Protein AF-A0A127K3B2-F1 (afdb_monomer)

Nearest PDB structures (foldseek):
  6dpq-assembly1_A  TM=2.592E-01  e=7.035E+00  Homo sapiens

Sequence (121 aa):
MLAARLAEAPIAEDNLAVLCDCLAFWTFRYREPEGFSARFADLRFRANDQREVVEGVLLGTHGGLNEKLLSLMVIVYRLRNNLFHGLKTIDMLNKQVQNLDTASRCLGALVRATRSHLILN

Mean predicted aligned error: 7.19 Å

Structure (mmCIF, N/CA/C/O backbone):
data_AF-A0A127K3B2-F1
#
_entry.id   AF-A0A127K3B2-F1
#
loop_
_atom_site.group_PDB
_atom_site.id
_atom_site.type_symbol
_atom_site.label_atom_id
_atom_site.label_alt_id
_atom_site.label_comp_id
_atom_site.label_asym_id
_atom_site.label_entity_id
_atom_site.label_seq_id
_atom_site.pdbx_PDB_ins_code
_atom_site.Cartn_x
_atom_site.Cartn_y
_atom_site.Cartn_z
_atom_site.occupancy
_atom_site.B_iso_or_equiv
_atom_site.auth_seq_id
_atom_site.auth_comp_id
_atom_site.auth_asym_id
_atom_site.auth_atom_id
_atom_site.pdbx_PDB_model_num
ATOM 1 N N . MET A 1 1 ? -17.086 0.938 39.707 1.00 39.06 1 MET A N 1
ATOM 2 C CA . MET A 1 1 ? -17.261 1.890 38.588 1.00 39.06 1 MET A CA 1
ATOM 3 C C . MET A 1 1 ? -16.087 1.718 37.621 1.00 39.06 1 MET A C 1
ATOM 5 O O . MET A 1 1 ? -15.129 2.473 37.662 1.00 39.06 1 MET A O 1
ATOM 9 N N . LEU A 1 2 ? -16.113 0.632 36.840 1.00 38.88 2 LEU A N 1
ATOM 10 C CA . LEU A 1 2 ? -14.973 0.090 36.080 1.00 38.88 2 LEU A CA 1
ATOM 11 C C . LEU A 1 2 ? -15.217 0.214 34.562 1.00 38.88 2 LEU A C 1
ATOM 13 O O . LEU A 1 2 ? -14.985 -0.723 33.814 1.00 38.88 2 LEU A O 1
ATOM 17 N N . ALA A 1 3 ? -15.768 1.344 34.114 1.00 34.06 3 ALA A N 1
ATOM 18 C CA . ALA A 1 3 ? -16.212 1.534 32.726 1.00 34.06 3 ALA A CA 1
ATOM 19 C C . ALA A 1 3 ? -15.316 2.490 31.912 1.00 34.06 3 ALA A C 1
ATOM 21 O O . ALA A 1 3 ? -15.711 2.933 30.843 1.00 34.06 3 ALA A O 1
ATOM 22 N N . ALA A 1 4 ? -14.117 2.829 32.400 1.00 38.91 4 ALA A N 1
ATOM 23 C CA . ALA A 1 4 ? -13.289 3.893 31.813 1.00 38.91 4 ALA A CA 1
ATOM 24 C C . AL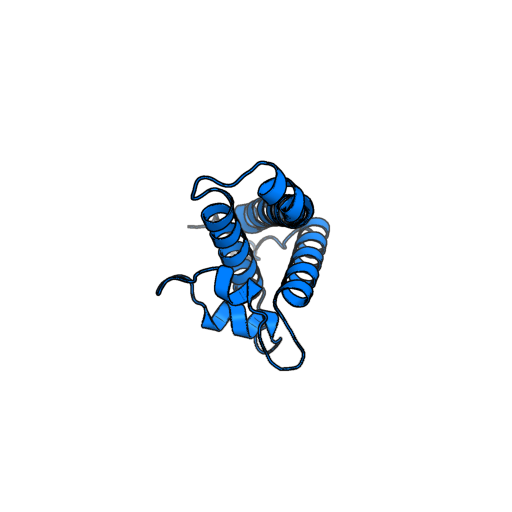A A 1 4 ? -11.921 3.435 31.262 1.00 38.91 4 ALA A C 1
ATOM 26 O O . ALA A 1 4 ? -11.059 4.271 31.017 1.00 38.91 4 ALA A O 1
ATOM 27 N N . ARG A 1 5 ? -11.679 2.128 31.074 1.00 38.34 5 ARG A N 1
ATOM 28 C CA . ARG A 1 5 ? -10.378 1.607 30.585 1.00 38.34 5 ARG A CA 1
ATOM 29 C C . ARG A 1 5 ? -10.420 0.871 29.239 1.00 38.34 5 ARG A C 1
ATOM 31 O O . ARG A 1 5 ? -9.464 0.187 28.904 1.00 38.34 5 ARG A O 1
ATOM 38 N N . LEU A 1 6 ? -11.489 1.032 28.462 1.00 38.34 6 LEU A N 1
ATOM 39 C CA . LEU A 1 6 ? -11.643 0.402 27.141 1.00 38.34 6 LEU A CA 1
ATOM 40 C C . LEU A 1 6 ? -11.658 1.432 26.001 1.00 38.34 6 LEU A C 1
ATOM 42 O O . LEU A 1 6 ? -12.375 1.266 25.023 1.00 38.34 6 LEU A O 1
ATOM 46 N N . ALA A 1 7 ? -10.896 2.517 26.128 1.00 43.75 7 ALA A N 1
ATOM 47 C CA . ALA A 1 7 ? -10.542 3.307 24.957 1.00 43.75 7 ALA A CA 1
ATOM 48 C C . ALA A 1 7 ? -9.318 2.631 24.337 1.00 43.75 7 ALA A C 1
ATOM 50 O O . ALA A 1 7 ? -8.267 2.569 24.979 1.00 43.75 7 ALA A O 1
ATOM 51 N N . GLU A 1 8 ? -9.483 2.071 23.139 1.00 56.12 8 GLU A N 1
ATOM 52 C CA . GLU A 1 8 ? -8.391 1.642 22.266 1.00 56.12 8 GLU A CA 1
ATOM 53 C C . GLU A 1 8 ? -7.258 2.664 22.380 1.00 56.12 8 GLU A C 1
ATOM 55 O O . GLU A 1 8 ? -7.475 3.851 22.128 1.00 56.12 8 GLU A O 1
ATOM 60 N N . ALA A 1 9 ? -6.077 2.253 22.853 1.00 57.50 9 ALA A N 1
ATOM 61 C CA . ALA A 1 9 ? -4.975 3.196 22.973 1.00 57.50 9 ALA A CA 1
ATOM 62 C C . ALA A 1 9 ? -4.732 3.793 21.576 1.00 57.50 9 ALA A C 1
ATOM 64 O O . ALA A 1 9 ? -4.483 3.022 20.639 1.00 57.50 9 ALA A O 1
ATOM 65 N N . PRO A 1 10 ? -4.855 5.123 21.407 1.00 70.44 10 PRO A N 1
ATOM 66 C CA . PRO A 1 10 ? -4.783 5.731 20.093 1.00 70.44 10 PRO A CA 1
ATOM 67 C C . PRO A 1 10 ? -3.422 5.419 19.478 1.00 70.44 10 PRO A C 1
ATOM 69 O O . PRO A 1 10 ? -2.393 5.430 20.161 1.00 70.44 10 PRO A O 1
ATOM 72 N N . ILE A 1 11 ? -3.414 5.114 18.181 1.00 75.50 11 ILE A N 1
ATOM 73 C CA . ILE A 1 11 ? -2.166 4.976 17.433 1.00 75.50 11 ILE A CA 1
ATOM 74 C C . ILE A 1 11 ? -1.397 6.285 17.603 1.00 75.50 11 ILE A C 1
ATOM 7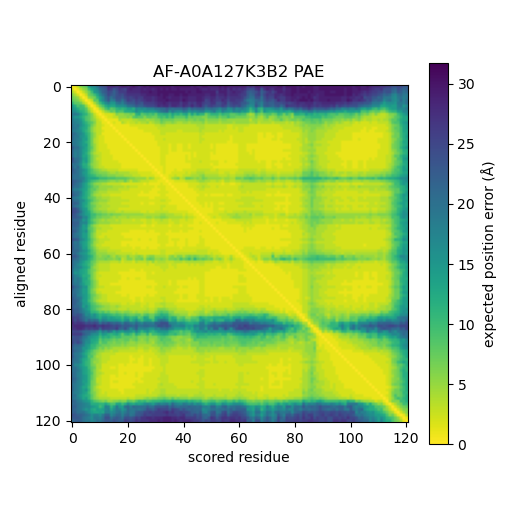6 O O . ILE A 1 11 ? -1.935 7.353 17.318 1.00 75.50 11 ILE A O 1
ATOM 80 N N . ALA A 1 12 ? -0.152 6.199 18.080 1.00 84.19 12 ALA A N 1
ATOM 81 C CA . ALA A 1 12 ? 0.691 7.379 18.238 1.00 84.19 12 ALA A CA 1
ATOM 82 C C . ALA A 1 12 ? 0.761 8.159 16.916 1.00 84.19 12 ALA A C 1
ATOM 84 O O . ALA A 1 12 ? 0.935 7.548 15.857 1.00 84.19 12 ALA A O 1
ATOM 85 N N . GLU A 1 13 ? 0.642 9.484 16.994 1.00 85.12 13 GLU A N 1
ATOM 86 C CA . GLU A 1 13 ? 0.510 10.379 15.837 1.00 85.12 13 GLU A CA 1
ATOM 87 C C . GLU A 1 13 ? 1.612 10.153 14.794 1.00 85.12 13 GLU A C 1
ATOM 89 O O . GLU A 1 13 ? 1.313 9.982 13.614 1.00 85.12 13 GLU A O 1
ATOM 94 N N . ASP A 1 14 ? 2.859 9.987 15.239 1.00 88.69 14 ASP A N 1
ATOM 95 C CA . ASP A 1 14 ? 3.998 9.677 14.368 1.00 88.69 14 ASP A CA 1
ATOM 96 C C . ASP A 1 14 ? 3.801 8.383 13.560 1.00 88.69 14 ASP A C 1
ATOM 98 O O . ASP A 1 14 ? 4.131 8.315 12.376 1.00 88.69 14 ASP A O 1
ATOM 102 N N . ASN A 1 15 ? 3.243 7.331 14.173 1.00 90.81 15 ASN A N 1
ATOM 103 C CA . ASN A 1 15 ? 2.966 6.085 13.455 1.00 90.81 15 ASN A CA 1
ATOM 104 C C . ASN A 1 15 ? 1.805 6.267 12.476 1.00 90.81 15 ASN A C 1
ATOM 106 O O . ASN A 1 15 ? 1.858 5.709 11.382 1.00 90.81 15 ASN A O 1
ATOM 110 N N . LEU A 1 16 ? 0.778 7.041 12.840 1.00 90.56 16 LEU A N 1
ATOM 111 C CA . LEU A 1 16 ? -0.337 7.334 11.942 1.00 90.56 16 LEU A CA 1
ATOM 112 C C . LEU A 1 16 ? 0.134 8.128 10.718 1.00 90.56 16 LEU A C 1
ATOM 114 O O . LEU A 1 16 ? -0.226 7.767 9.599 1.00 90.56 16 LEU A O 1
ATOM 118 N N . ALA A 1 17 ? 0.991 9.132 10.910 1.00 93.81 17 ALA A N 1
ATOM 119 C CA . ALA A 1 17 ? 1.609 9.888 9.824 1.00 93.81 17 ALA A CA 1
ATOM 120 C C . ALA A 1 17 ? 2.387 8.965 8.873 1.00 93.81 17 ALA A C 1
ATOM 122 O O . ALA A 1 17 ? 2.146 8.974 7.667 1.00 93.81 17 ALA A O 1
ATOM 123 N N . VAL A 1 18 ? 3.226 8.069 9.411 1.00 96.31 18 VAL A N 1
ATOM 124 C CA . VAL A 1 18 ? 3.955 7.082 8.594 1.00 96.31 18 VAL A CA 1
ATOM 125 C C . VAL A 1 18 ? 3.005 6.163 7.822 1.00 96.31 18 VAL A C 1
ATOM 127 O O . VAL A 1 18 ? 3.264 5.853 6.659 1.00 96.31 18 VAL A O 1
ATOM 130 N N . LEU A 1 19 ? 1.909 5.709 8.434 1.00 95.50 19 LEU A N 1
ATOM 131 C CA . LEU A 1 19 ? 0.922 4.860 7.761 1.00 95.50 19 LEU A CA 1
ATOM 132 C C . LEU A 1 19 ? 0.190 5.614 6.642 1.00 95.50 19 LEU A C 1
ATOM 134 O O . LEU A 1 19 ? -0.024 5.038 5.573 1.00 95.50 19 LEU A O 1
ATOM 138 N N . CYS A 1 20 ? -0.139 6.890 6.851 1.00 96.31 20 CYS A N 1
ATOM 139 C CA . CYS A 1 20 ? -0.706 7.766 5.826 1.00 96.31 20 CYS A CA 1
ATOM 140 C C . CYS A 1 20 ? 0.259 7.959 4.649 1.00 96.31 20 CYS A C 1
ATOM 142 O O . CYS A 1 20 ? -0.154 7.790 3.501 1.00 96.31 20 CYS A O 1
ATOM 144 N N . ASP A 1 21 ? 1.541 8.213 4.916 1.00 98.06 21 ASP A N 1
ATOM 145 C CA . ASP A 1 21 ? 2.574 8.330 3.879 1.00 98.06 21 ASP A CA 1
ATOM 146 C C . ASP A 1 21 ? 2.713 7.034 3.072 1.00 98.06 21 ASP A C 1
ATOM 148 O O . ASP A 1 21 ? 2.795 7.048 1.842 1.00 98.06 21 ASP A O 1
ATOM 152 N N . CYS A 1 22 ? 2.699 5.887 3.758 1.00 98.19 22 CYS A N 1
ATOM 153 C CA . CYS A 1 22 ? 2.745 4.583 3.103 1.00 98.19 22 CYS A CA 1
ATOM 154 C C . CYS A 1 22 ? 1.518 4.371 2.214 1.00 98.19 22 CYS A C 1
ATOM 156 O O . CYS A 1 22 ? 1.654 3.904 1.084 1.00 98.19 22 CYS A O 1
ATOM 158 N N . LEU A 1 23 ? 0.325 4.725 2.697 1.00 98.25 23 LEU A N 1
ATOM 159 C CA . LEU A 1 23 ? -0.897 4.614 1.910 1.00 98.25 23 LEU A CA 1
ATOM 160 C C . LEU A 1 23 ? -0.834 5.512 0.671 1.00 98.25 23 LEU A C 1
ATOM 162 O O . LEU A 1 23 ? -1.117 5.036 -0.423 1.00 98.25 23 LEU A O 1
ATOM 166 N N . ALA A 1 24 ? -0.388 6.761 0.814 1.00 98.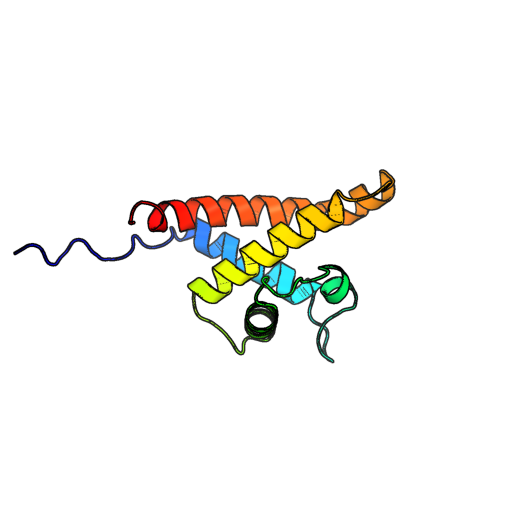31 24 ALA A N 1
ATOM 167 C CA . ALA A 1 24 ? -0.205 7.673 -0.312 1.00 98.31 24 ALA A CA 1
ATOM 168 C C . ALA A 1 24 ? 0.763 7.098 -1.360 1.00 98.31 24 ALA A C 1
ATOM 170 O O . ALA A 1 24 ? 0.461 7.114 -2.556 1.00 98.31 24 ALA A O 1
ATOM 171 N N . PHE A 1 25 ? 1.884 6.518 -0.921 1.00 98.38 25 PHE A N 1
ATOM 172 C CA . PHE A 1 25 ? 2.842 5.863 -1.810 1.00 98.38 25 PHE A CA 1
ATOM 173 C C . PHE A 1 25 ? 2.219 4.695 -2.588 1.00 98.38 25 PHE A C 1
ATOM 175 O O . PHE A 1 25 ? 2.370 4.607 -3.809 1.00 98.38 25 PHE A O 1
ATOM 182 N N . TRP A 1 26 ? 1.505 3.794 -1.906 1.00 97.88 26 TRP A N 1
ATOM 183 C CA . TRP A 1 26 ? 0.889 2.637 -2.559 1.00 97.88 26 TRP A CA 1
ATOM 184 C C . TRP A 1 26 ? -0.262 3.033 -3.479 1.00 97.88 26 TRP A C 1
ATOM 186 O O . TRP A 1 26 ? -0.362 2.483 -4.575 1.00 97.88 26 TRP A O 1
ATOM 196 N N . THR A 1 27 ? -1.070 4.019 -3.088 1.00 97.94 27 THR A N 1
ATOM 197 C CA . THR A 1 27 ? -2.102 4.612 -3.945 1.00 97.94 27 THR A CA 1
ATOM 198 C C . THR A 1 27 ? -1.474 5.152 -5.222 1.00 97.94 27 THR A C 1
ATOM 200 O O . THR A 1 27 ? -1.875 4.739 -6.305 1.00 97.94 27 THR A O 1
ATOM 203 N N . PHE A 1 28 ? -0.429 5.978 -5.121 1.00 97.38 28 PHE A N 1
ATOM 204 C CA . PHE A 1 28 ? 0.276 6.505 -6.292 1.00 97.38 28 PHE A CA 1
ATOM 205 C C . PHE A 1 28 ? 0.872 5.401 -7.178 1.00 97.38 28 PHE A C 1
ATOM 207 O O . PHE A 1 28 ? 0.830 5.477 -8.401 1.00 97.38 28 PHE A O 1
ATOM 214 N N . ARG A 1 29 ? 1.433 4.348 -6.575 1.00 95.81 29 ARG A N 1
ATOM 215 C CA . ARG A 1 29 ? 2.066 3.247 -7.312 1.00 95.81 29 ARG A CA 1
ATOM 216 C C . ARG A 1 29 ? 1.065 2.370 -8.068 1.00 95.81 29 ARG A C 1
ATOM 218 O O . ARG A 1 29 ? 1.395 1.848 -9.139 1.00 95.81 29 ARG A O 1
ATOM 225 N N . TYR A 1 30 ? -0.082 2.104 -7.454 1.00 97.31 30 TYR A N 1
ATOM 226 C CA . TYR A 1 30 ? -1.019 1.086 -7.918 1.00 97.31 30 TYR A CA 1
ATOM 227 C C . TYR A 1 30 ? -2.223 1.651 -8.652 1.00 97.31 30 TYR A C 1
ATOM 229 O O . TYR A 1 30 ? -2.865 0.894 -9.370 1.00 97.31 30 TYR A O 1
ATOM 237 N N . ARG A 1 31 ? -2.520 2.943 -8.521 1.00 96.69 31 ARG A N 1
ATOM 238 C CA . ARG A 1 31 ? -3.626 3.585 -9.231 1.00 96.69 31 ARG A CA 1
ATOM 239 C C . ARG A 1 31 ? -3.145 4.218 -10.528 1.00 96.69 31 ARG A C 1
ATOM 241 O O . ARG A 1 31 ? -2.062 4.789 -10.602 1.00 96.69 31 ARG A O 1
ATOM 248 N N . GLU A 1 32 ? -4.008 4.148 -11.525 1.00 94.81 32 GLU A N 1
ATOM 249 C CA . GLU A 1 32 ? -3.933 4.898 -12.774 1.00 94.81 32 GLU A CA 1
ATOM 250 C C . GLU A 1 32 ? -5.289 5.589 -13.001 1.00 94.81 32 GLU A C 1
ATOM 252 O O . GLU A 1 32 ? -6.269 5.210 -12.349 1.00 94.81 32 GLU A O 1
ATOM 257 N N . PRO A 1 33 ? -5.385 6.593 -13.895 1.00 90.38 33 PRO A N 1
ATOM 258 C CA . PRO A 1 33 ? -6.652 7.281 -14.162 1.00 90.38 33 PRO A CA 1
ATOM 259 C C . PRO A 1 33 ? -7.805 6.321 -14.493 1.00 90.38 33 PRO A C 1
ATOM 261 O O . PRO A 1 33 ? -8.918 6.506 -14.011 1.00 90.38 33 PRO A O 1
ATOM 264 N N . GLU A 1 34 ? -7.503 5.252 -15.232 1.00 90.88 34 GLU A N 1
ATOM 265 C CA . GLU A 1 34 ? -8.467 4.252 -15.709 1.00 90.88 34 GLU A CA 1
ATOM 266 C C . GLU A 1 34 ? -8.699 3.090 -14.717 1.00 90.88 34 GLU A C 1
ATOM 268 O O . GLU A 1 34 ? -9.452 2.165 -15.013 1.00 90.88 34 GLU A O 1
ATOM 273 N N . GLY A 1 35 ? -8.046 3.077 -13.543 1.00 93.31 35 GLY A N 1
ATOM 274 C CA . GLY A 1 35 ? -8.196 1.983 -12.576 1.00 93.31 35 GLY A CA 1
ATOM 275 C C . GLY A 1 35 ? -6.924 1.622 -11.814 1.00 93.31 35 GLY A C 1
ATOM 276 O O . GLY A 1 35 ? -6.357 2.450 -11.097 1.00 93.31 35 GLY A O 1
ATOM 277 N N . PHE A 1 36 ? -6.520 0.354 -11.896 1.00 97.12 36 PHE A N 1
ATOM 278 C CA . PHE A 1 36 ? -5.318 -0.166 -11.246 1.00 97.12 36 PHE A CA 1
ATOM 279 C C . PHE A 1 36 ? -4.246 -0.513 -12.278 1.00 97.12 36 PHE A C 1
ATOM 281 O O . PHE A 1 36 ? -4.539 -1.104 -13.314 1.00 97.12 36 PHE A O 1
ATOM 288 N N . SER A 1 37 ? -2.996 -0.181 -11.967 1.00 94.88 37 SER A N 1
ATOM 289 C CA . SER A 1 37 ? -1.849 -0.445 -12.832 1.00 94.88 37 SER A C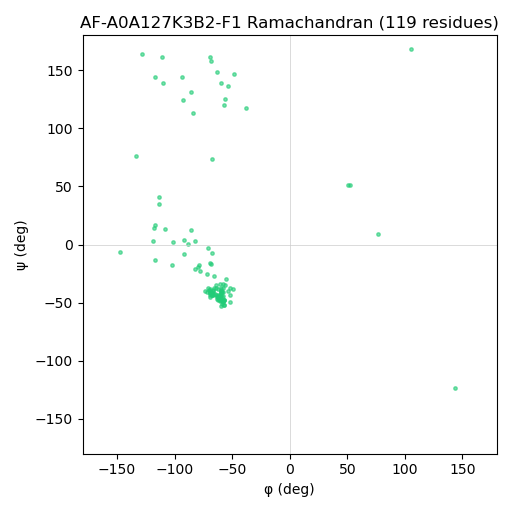A 1
ATOM 290 C C . SER A 1 37 ? -1.541 -1.940 -12.935 1.00 94.88 37 SER A C 1
ATOM 292 O O . SER A 1 37 ? -1.863 -2.733 -12.046 1.00 94.88 37 SER A O 1
ATOM 294 N N . ALA A 1 38 ? -0.794 -2.338 -13.970 1.00 91.94 38 ALA A N 1
ATOM 295 C CA . ALA A 1 38 ? -0.277 -3.708 -14.088 1.00 91.94 38 ALA A CA 1
ATOM 296 C C . ALA A 1 38 ? 0.539 -4.139 -12.848 1.00 91.94 38 ALA A C 1
ATOM 298 O O . ALA A 1 38 ? 0.522 -5.301 -12.445 1.00 91.94 38 ALA A O 1
ATOM 299 N N . ARG A 1 39 ? 1.185 -3.180 -12.170 1.00 91.75 39 ARG A N 1
ATOM 300 C CA . ARG A 1 39 ? 1.945 -3.423 -10.933 1.00 91.75 39 ARG A CA 1
ATOM 301 C C . ARG A 1 39 ? 1.052 -3.856 -9.771 1.00 91.75 39 ARG A C 1
ATOM 303 O O . ARG A 1 39 ? 1.536 -4.530 -8.867 1.00 91.75 39 ARG A O 1
ATOM 310 N N . PHE A 1 40 ? -0.218 -3.457 -9.767 1.00 95.69 40 PHE A N 1
ATOM 311 C CA . PHE A 1 40 ? -1.186 -3.920 -8.776 1.00 95.69 40 PHE A CA 1
ATOM 312 C C . PHE A 1 40 ? -1.558 -5.385 -9.017 1.00 95.69 40 PHE A C 1
ATOM 314 O O . PHE A 1 40 ? -1.593 -6.173 -8.073 1.00 95.69 40 PHE A O 1
ATOM 321 N N . ALA A 1 41 ? -1.738 -5.787 -10.280 1.00 92.44 41 ALA A N 1
ATOM 322 C CA . ALA A 1 41 ? -1.951 -7.191 -10.635 1.00 92.44 41 ALA A CA 1
ATOM 323 C C . ALA A 1 41 ? -0.758 -8.077 -10.213 1.00 92.44 41 ALA A C 1
ATOM 325 O O . ALA A 1 41 ? -0.949 -9.203 -9.744 1.00 92.44 41 ALA A O 1
ATOM 326 N N . ASP A 1 42 ? 0.465 -7.538 -10.260 1.00 90.38 42 ASP A N 1
ATOM 327 C CA . ASP A 1 42 ? 1.686 -8.207 -9.793 1.00 90.38 42 ASP A CA 1
ATOM 328 C C . ASP A 1 42 ? 1.761 -8.423 -8.268 1.00 90.38 42 ASP A C 1
ATOM 330 O O . ASP A 1 42 ? 2.638 -9.155 -7.797 1.00 90.38 42 ASP A O 1
ATOM 334 N N . LEU A 1 43 ? 0.831 -7.876 -7.472 1.00 93.00 43 LEU A N 1
ATOM 335 C CA . LEU A 1 43 ? 0.655 -8.286 -6.071 1.00 93.00 43 LEU A CA 1
ATOM 336 C C . LEU A 1 43 ? 0.117 -9.720 -5.950 1.00 93.00 43 LEU A C 1
ATOM 338 O O . LEU A 1 43 ? 0.288 -10.354 -4.904 1.00 93.00 43 LEU A O 1
ATOM 342 N N . ARG A 1 44 ? -0.446 -10.277 -7.031 1.00 93.31 44 ARG A N 1
ATOM 343 C CA . ARG A 1 44 ? -0.876 -11.681 -7.132 1.00 93.31 44 ARG A CA 1
ATOM 344 C C . ARG A 1 44 ? -1.755 -12.111 -5.957 1.00 93.31 44 ARG A C 1
ATOM 346 O O . ARG A 1 44 ? -1.454 -13.119 -5.311 1.00 93.31 44 ARG A O 1
ATOM 353 N N . PHE A 1 45 ? -2.802 -11.333 -5.668 1.00 95.00 45 PHE A N 1
ATOM 354 C CA . PHE A 1 45 ? -3.779 -11.604 -4.605 1.00 95.00 45 PHE A CA 1
ATOM 355 C C . PHE A 1 45 ? -4.305 -13.053 -4.646 1.00 95.00 45 PHE A C 1
ATOM 357 O O . PHE A 1 45 ? -4.394 -13.685 -5.695 1.00 95.00 45 PHE A O 1
ATOM 364 N N . ARG A 1 46 ? -4.599 -13.596 -3.469 1.00 94.25 46 ARG A N 1
ATOM 365 C CA . ARG A 1 46 ? -5.138 -14.933 -3.185 1.00 94.25 46 ARG A CA 1
ATOM 366 C C . ARG A 1 46 ? -6.556 -14.693 -2.692 1.00 94.25 46 ARG A C 1
ATOM 368 O O . ARG A 1 46 ? -6.861 -13.604 -2.213 1.00 94.25 46 ARG A O 1
ATOM 375 N N . ALA A 1 47 ? -7.376 -15.737 -2.734 1.00 91.50 47 ALA A N 1
ATOM 376 C CA . ALA A 1 47 ? -8.771 -15.667 -2.306 1.00 91.50 47 ALA A CA 1
ATOM 377 C C . ALA A 1 47 ? -8.960 -15.012 -0.920 1.00 91.50 47 ALA A C 1
ATOM 379 O O . ALA A 1 47 ? -9.874 -14.222 -0.740 1.00 91.50 47 ALA A O 1
ATOM 380 N N . ASN A 1 48 ? -8.055 -15.267 0.033 1.00 90.69 48 ASN A N 1
ATOM 381 C CA . ASN A 1 48 ? -8.196 -14.788 1.415 1.00 90.69 48 ASN A CA 1
ATOM 382 C C . ASN A 1 48 ? -7.536 -13.426 1.698 1.00 90.69 48 ASN A C 1
ATOM 384 O O . ASN A 1 48 ? -7.533 -12.988 2.844 1.00 90.69 48 ASN A O 1
ATOM 388 N N . ASP A 1 49 ? -6.969 -12.749 0.696 1.00 93.50 49 ASP A N 1
ATOM 389 C CA . ASP A 1 49 ? -6.290 -11.461 0.911 1.00 93.50 49 ASP A CA 1
ATOM 390 C C . ASP A 1 49 ? -7.244 -10.259 0.959 1.00 93.50 49 ASP A C 1
ATOM 392 O O . ASP A 1 49 ? -6.775 -9.127 1.047 1.00 93.50 49 ASP A O 1
ATOM 396 N N . GLN A 1 50 ? -8.561 -10.486 0.877 1.00 93.81 50 GLN A N 1
ATOM 397 C CA . GLN A 1 50 ? -9.586 -9.433 0.923 1.00 93.81 50 GLN A CA 1
ATOM 398 C C . GLN A 1 50 ? -9.315 -8.320 -0.099 1.00 93.81 50 GLN A C 1
ATOM 400 O O . GLN A 1 50 ? -9.260 -7.133 0.229 1.00 93.81 50 GLN A O 1
ATOM 405 N N . ARG A 1 51 ? -9.091 -8.724 -1.355 1.00 97.25 51 ARG A N 1
ATOM 406 C CA . ARG A 1 51 ? -8.688 -7.829 -2.445 1.00 97.25 51 ARG A CA 1
ATOM 407 C C . ARG A 1 51 ? -9.643 -6.646 -2.595 1.00 97.25 51 ARG A C 1
ATOM 409 O O . ARG A 1 51 ? -9.173 -5.533 -2.800 1.00 97.25 51 ARG A O 1
ATOM 416 N N . GLU A 1 52 ? -10.942 -6.873 -2.446 1.00 97.06 52 GLU A N 1
ATOM 417 C CA . GLU A 1 52 ? -11.977 -5.848 -2.573 1.00 97.06 52 GLU A CA 1
ATOM 418 C C . GLU A 1 52 ? -11.787 -4.715 -1.552 1.00 97.06 52 GLU A C 1
ATOM 420 O O . GLU A 1 52 ? -11.957 -3.546 -1.888 1.00 97.06 52 GLU A O 1
ATOM 425 N N . VAL A 1 53 ? -11.358 -5.038 -0.325 1.00 97.00 53 VAL A N 1
ATOM 426 C CA . VAL A 1 53 ? -11.073 -4.035 0.714 1.00 97.00 53 VAL A CA 1
ATOM 427 C C . VAL A 1 53 ? -9.854 -3.201 0.332 1.00 97.00 53 VAL A C 1
ATOM 429 O O . VAL A 1 53 ? -9.879 -1.975 0.446 1.00 97.00 53 VAL A O 1
ATOM 432 N N . VAL A 1 54 ? -8.799 -3.849 -0.174 1.00 98.00 54 VAL A N 1
ATOM 433 C CA . VAL A 1 54 ? -7.592 -3.151 -0.641 1.00 98.00 54 VAL A CA 1
ATOM 434 C C . VAL A 1 54 ? -7.923 -2.217 -1.797 1.00 98.00 54 VAL A C 1
ATOM 436 O O . VAL A 1 54 ? -7.500 -1.062 -1.799 1.00 98.00 54 VAL A O 1
ATOM 439 N N . GLU A 1 55 ? -8.704 -2.693 -2.763 1.00 98.06 55 GLU A N 1
ATOM 440 C CA . GLU A 1 55 ? -9.155 -1.876 -3.884 1.00 98.06 55 GLU A CA 1
ATOM 441 C C . GLU A 1 55 ? -9.975 -0.680 -3.394 1.00 98.06 55 GLU A C 1
ATOM 443 O O . GLU A 1 55 ? -9.669 0.453 -3.765 1.00 98.06 55 GLU A O 1
ATOM 448 N N . GLY A 1 56 ? -10.943 -0.903 -2.502 1.00 97.75 56 GLY A N 1
ATOM 449 C CA . GLY A 1 56 ? -11.776 0.158 -1.942 1.00 97.75 56 GLY A CA 1
ATOM 450 C C . GLY A 1 56 ? -10.976 1.236 -1.207 1.00 97.75 56 GLY A C 1
ATOM 451 O O . GLY A 1 56 ? -11.222 2.430 -1.384 1.00 97.75 56 GLY A O 1
ATOM 452 N N . VAL A 1 57 ? -9.960 0.845 -0.433 1.00 97.88 57 VAL A N 1
ATOM 453 C CA . VAL A 1 57 ? -9.087 1.793 0.275 1.00 97.88 57 VAL A CA 1
ATOM 454 C C . VAL A 1 57 ? -8.236 2.611 -0.700 1.00 97.88 57 VAL A C 1
ATOM 456 O O . VAL A 1 57 ? -8.133 3.828 -0.547 1.00 97.88 57 VAL A O 1
ATOM 459 N N . LEU A 1 58 ? -7.652 1.983 -1.725 1.0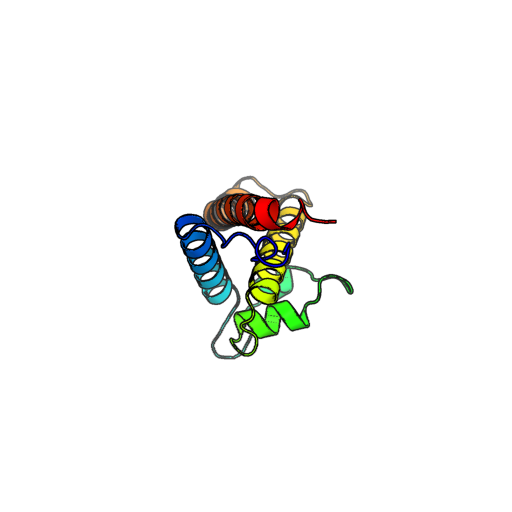0 97.94 58 LEU A N 1
ATOM 460 C CA . LEU A 1 58 ? -6.843 2.688 -2.733 1.00 97.94 58 LEU A CA 1
ATOM 461 C C . LEU A 1 58 ? -7.694 3.561 -3.677 1.00 97.94 58 LEU A C 1
ATOM 463 O O . LEU A 1 58 ? -7.192 4.532 -4.249 1.00 97.94 58 LEU A O 1
ATOM 467 N N . LEU A 1 59 ? -8.975 3.225 -3.848 1.00 96.44 59 LEU A N 1
ATOM 468 C CA . LEU A 1 59 ? -9.976 4.030 -4.555 1.00 96.44 59 LEU A CA 1
ATOM 469 C C . LEU A 1 59 ? -10.524 5.183 -3.703 1.00 96.44 59 LEU A C 1
ATOM 471 O O . LEU A 1 59 ? -11.111 6.112 -4.254 1.00 96.44 59 LEU A O 1
ATOM 475 N N . GLY A 1 60 ? -10.344 5.130 -2.382 1.00 95.00 60 GLY A N 1
ATOM 476 C CA . GLY A 1 60 ? -10.938 6.072 -1.436 1.00 95.00 60 GLY A CA 1
ATOM 477 C C . GLY A 1 60 ? -12.427 5.833 -1.162 1.00 95.00 60 GLY A C 1
ATOM 478 O O . GLY A 1 60 ? -13.056 6.657 -0.504 1.00 95.00 60 GLY A O 1
ATOM 479 N N . THR A 1 61 ? -13.002 4.723 -1.637 1.00 95.44 61 THR A N 1
ATOM 480 C CA . THR A 1 61 ? -14.386 4.327 -1.326 1.00 95.44 61 THR A CA 1
ATOM 481 C C . THR A 1 61 ? -14.503 3.665 0.047 1.00 95.44 61 THR A C 1
ATOM 483 O O . THR A 1 61 ? -15.591 3.623 0.612 1.00 95.44 61 THR A O 1
ATOM 486 N N . HIS A 1 62 ? -13.388 3.179 0.599 1.00 90.44 62 HIS A N 1
ATOM 487 C CA . HIS A 1 62 ? -13.263 2.685 1.969 1.00 90.44 62 HIS A CA 1
ATOM 488 C C . HIS A 1 62 ? -12.267 3.561 2.735 1.00 90.44 62 HIS A C 1
ATOM 490 O O . HIS A 1 62 ? -11.279 4.045 2.178 1.00 90.44 62 HIS A O 1
ATOM 496 N N . GLY A 1 63 ? -12.518 3.783 4.026 1.00 87.94 63 GLY A N 1
ATOM 497 C CA . GLY A 1 63 ? -11.810 4.819 4.783 1.00 87.94 63 GLY A CA 1
ATOM 498 C C . GLY A 1 63 ? -11.571 4.515 6.256 1.00 87.94 63 GLY A C 1
ATOM 499 O O . GLY A 1 63 ? -10.864 5.295 6.909 1.00 87.94 63 GLY A O 1
ATOM 500 N N . GLY A 1 64 ? -12.118 3.411 6.772 1.00 89.62 64 GLY A N 1
ATOM 501 C CA . GLY A 1 64 ? -11.967 3.013 8.162 1.00 89.62 64 GLY A CA 1
ATOM 502 C C . GLY A 1 64 ? -10.511 2.716 8.511 1.00 89.62 64 GLY A C 1
ATOM 503 O O . GLY A 1 64 ? -9.732 2.244 7.679 1.00 89.62 64 GLY A O 1
ATOM 504 N N . LEU A 1 65 ? -10.132 2.984 9.762 1.00 87.94 65 LEU A N 1
ATOM 505 C CA . LEU A 1 65 ? -8.766 2.747 10.231 1.00 87.94 65 LEU A CA 1
ATOM 506 C C . LEU A 1 65 ? -8.359 1.277 10.043 1.00 87.94 65 LEU A C 1
ATOM 508 O O . LEU A 1 65 ? -7.320 1.003 9.451 1.00 87.94 65 LEU A O 1
ATOM 512 N N . ASN A 1 66 ? -9.211 0.337 10.454 1.00 88.19 66 ASN A N 1
ATOM 513 C CA . ASN A 1 66 ? -8.943 -1.098 10.325 1.00 88.19 66 ASN A CA 1
ATOM 514 C C . ASN A 1 66 ? -8.790 -1.549 8.866 1.00 88.19 66 ASN A C 1
ATOM 516 O O . ASN A 1 66 ? -7.909 -2.350 8.565 1.00 88.19 66 ASN A O 1
ATOM 520 N N . GLU A 1 67 ? -9.585 -0.998 7.947 1.00 92.56 67 GLU A N 1
ATOM 521 C CA . GLU A 1 67 ? -9.497 -1.308 6.514 1.00 92.56 67 GLU A CA 1
ATOM 522 C C . GLU A 1 67 ? -8.180 -0.805 5.919 1.00 92.56 67 GLU A C 1
ATOM 524 O O . GLU A 1 67 ? -7.522 -1.517 5.157 1.00 92.56 67 GLU A O 1
ATOM 529 N N . LYS A 1 68 ? -7.747 0.401 6.310 1.00 94.19 68 LYS A N 1
ATOM 530 C CA . LYS A 1 68 ? -6.449 0.965 5.915 1.00 94.19 68 LYS A CA 1
ATOM 531 C C . LYS A 1 68 ? -5.292 0.125 6.450 1.00 94.19 68 LYS A C 1
ATOM 533 O O . LYS A 1 68 ? -4.389 -0.213 5.687 1.00 94.19 68 LYS A O 1
ATOM 538 N N . LEU A 1 69 ? -5.330 -0.252 7.729 1.00 92.94 69 LEU A N 1
ATOM 539 C CA . LEU A 1 69 ? -4.307 -1.100 8.348 1.00 92.94 69 LEU A CA 1
ATOM 540 C C . LEU A 1 69 ? -4.235 -2.478 7.676 1.00 92.94 69 LEU A C 1
ATOM 542 O O . LEU A 1 69 ? -3.142 -2.929 7.330 1.00 92.94 69 LEU A O 1
ATOM 546 N N . LEU A 1 70 ? -5.386 -3.115 7.436 1.00 93.25 70 LEU A N 1
ATOM 547 C CA . LEU A 1 70 ? -5.482 -4.382 6.711 1.00 93.25 70 LEU A CA 1
ATOM 548 C C . LEU A 1 70 ? -4.886 -4.255 5.306 1.00 93.25 70 LEU A C 1
ATOM 550 O O . LEU A 1 70 ? -4.048 -5.066 4.917 1.00 93.25 70 LEU A O 1
ATOM 554 N N . SER A 1 71 ? -5.269 -3.214 4.566 1.00 96.62 71 SER A N 1
ATOM 555 C CA . SER A 1 71 ? -4.805 -2.992 3.194 1.00 96.62 71 SER A CA 1
ATOM 556 C C . SER A 1 71 ? -3.292 -2.822 3.121 1.00 96.62 71 SER A C 1
ATOM 558 O O . SER A 1 71 ? -2.629 -3.467 2.307 1.00 96.62 71 SER A O 1
ATOM 560 N N . LEU A 1 72 ? -2.724 -2.014 4.019 1.00 97.06 72 LEU A N 1
ATOM 561 C CA . LEU A 1 72 ? -1.278 -1.846 4.140 1.00 97.06 72 LEU A CA 1
ATOM 562 C C . LEU A 1 72 ? -0.581 -3.171 4.475 1.00 97.06 72 LEU A C 1
ATOM 564 O O . LEU A 1 72 ? 0.429 -3.508 3.855 1.00 97.06 72 LEU A O 1
ATOM 568 N N . MET A 1 73 ? -1.136 -3.955 5.404 1.00 95.44 73 MET A N 1
ATOM 569 C CA . MET A 1 73 ? -0.581 -5.252 5.791 1.00 95.44 73 MET A CA 1
ATOM 570 C C . MET A 1 73 ? -0.582 -6.250 4.626 1.00 95.44 73 MET A C 1
ATOM 572 O O . MET A 1 73 ? 0.439 -6.893 4.372 1.00 95.44 73 MET A O 1
ATOM 576 N N . VAL A 1 74 ? -1.687 -6.343 3.881 1.00 96.31 74 VAL A N 1
ATOM 577 C CA . VAL A 1 74 ? -1.811 -7.212 2.702 1.00 96.31 74 VAL A CA 1
ATOM 578 C C . VAL A 1 74 ? -0.811 -6.804 1.621 1.00 96.31 74 VAL A C 1
ATOM 580 O O . VAL A 1 74 ? -0.085 -7.660 1.110 1.00 96.31 74 VAL A O 1
ATOM 583 N N . ILE A 1 75 ? -0.713 -5.509 1.302 1.00 97.06 75 ILE A N 1
ATOM 584 C CA . ILE A 1 75 ? 0.232 -4.998 0.298 1.00 97.06 75 ILE A CA 1
ATOM 585 C C . ILE A 1 75 ? 1.673 -5.350 0.682 1.00 97.06 75 ILE A C 1
ATOM 587 O O . ILE A 1 75 ? 2.409 -5.893 -0.144 1.00 97.06 75 ILE A O 1
ATOM 591 N N . VAL A 1 76 ? 2.075 -5.096 1.931 1.00 95.56 76 VAL A N 1
ATOM 592 C CA . VAL A 1 76 ? 3.425 -5.411 2.426 1.00 95.56 76 VAL A CA 1
ATOM 593 C C . VAL A 1 76 ? 3.698 -6.914 2.366 1.00 95.56 76 VAL A C 1
ATOM 595 O O . VAL A 1 76 ? 4.741 -7.331 1.856 1.00 95.56 76 VAL A O 1
ATOM 598 N N . TYR A 1 77 ? 2.755 -7.739 2.830 1.00 93.56 77 TYR A N 1
ATOM 599 C CA . TYR A 1 77 ? 2.865 -9.198 2.784 1.00 93.56 77 TYR A CA 1
ATOM 600 C C . TYR A 1 77 ? 3.041 -9.709 1.349 1.00 93.56 77 TYR A C 1
ATOM 602 O O . TYR A 1 77 ? 3.922 -10.532 1.071 1.00 93.56 77 TYR A O 1
ATOM 610 N N . ARG A 1 78 ? 2.244 -9.186 0.411 1.00 94.31 78 ARG A N 1
ATOM 611 C CA . ARG A 1 78 ? 2.302 -9.571 -1.000 1.00 94.31 78 ARG A CA 1
ATOM 612 C C . ARG A 1 78 ? 3.550 -9.112 -1.705 1.00 94.31 78 ARG A C 1
ATOM 614 O O . ARG A 1 78 ? 4.171 -9.921 -2.394 1.00 94.31 78 ARG A O 1
ATOM 621 N N . LEU A 1 79 ? 3.965 -7.875 -1.472 1.00 91.69 79 LEU A N 1
ATOM 622 C CA . LEU A 1 79 ? 5.220 -7.366 -1.991 1.00 91.69 79 LEU A CA 1
ATOM 623 C C . LEU A 1 79 ? 6.386 -8.227 -1.501 1.00 91.69 79 LEU A C 1
ATOM 625 O O . LEU A 1 79 ? 7.174 -8.684 -2.320 1.00 91.69 79 LEU A O 1
ATOM 629 N N . ARG A 1 80 ? 6.471 -8.515 -0.196 1.00 87.56 80 ARG A N 1
ATOM 630 C CA . ARG A 1 80 ? 7.535 -9.352 0.376 1.00 87.56 80 ARG A CA 1
ATOM 631 C C . ARG A 1 80 ? 7.569 -10.729 -0.281 1.00 87.56 80 ARG A C 1
ATOM 633 O O . ARG A 1 80 ? 8.626 -11.186 -0.705 1.00 87.56 80 ARG A O 1
ATOM 640 N N . ASN A 1 81 ? 6.424 -1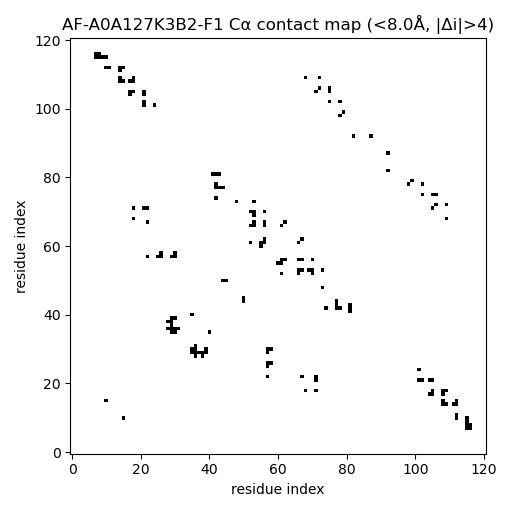1.390 -0.414 1.00 85.69 81 ASN A N 1
ATOM 641 C CA . ASN A 1 81 ? 6.385 -12.715 -1.028 1.00 85.69 81 ASN A CA 1
ATOM 642 C C . ASN A 1 81 ? 6.756 -12.665 -2.512 1.00 85.69 81 ASN A C 1
ATOM 644 O O . ASN A 1 81 ? 7.574 -13.454 -2.971 1.00 85.69 81 ASN A O 1
ATOM 648 N N . ASN A 1 82 ? 6.243 -11.696 -3.262 1.00 82.44 82 ASN A N 1
ATOM 649 C CA . ASN A 1 82 ? 6.502 -11.633 -4.696 1.00 82.44 82 ASN A CA 1
ATOM 650 C C . ASN A 1 82 ? 7.891 -11.079 -5.019 1.00 82.44 82 ASN A C 1
ATOM 652 O O . ASN A 1 82 ? 8.403 -11.363 -6.099 1.00 82.44 82 ASN A O 1
ATOM 656 N N . LEU A 1 83 ? 8.517 -10.309 -4.123 1.00 75.75 83 LEU A N 1
ATOM 657 C CA . LEU A 1 83 ? 9.856 -9.750 -4.299 1.00 75.75 83 LEU A CA 1
ATOM 658 C C . LEU A 1 83 ? 10.940 -10.821 -4.153 1.00 75.75 83 LEU A C 1
ATOM 660 O O . LEU A 1 83 ? 11.870 -10.829 -4.953 1.00 75.75 83 LEU A O 1
ATOM 664 N N . PHE A 1 84 ? 10.782 -11.738 -3.195 1.00 67.50 84 PHE A N 1
ATOM 665 C CA . PHE A 1 84 ? 11.797 -12.7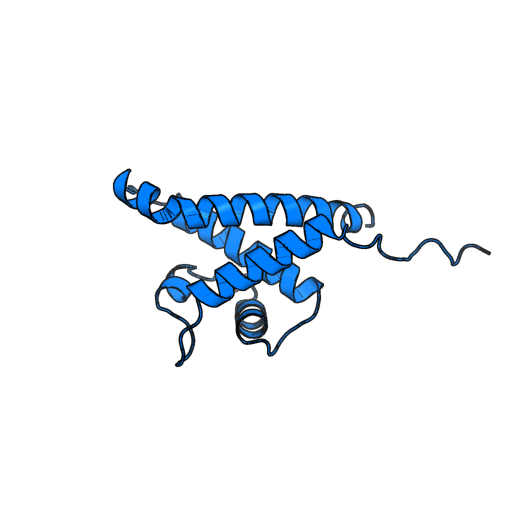38 -2.842 1.00 67.50 84 PHE A CA 1
ATOM 666 C C . PHE A 1 84 ? 11.538 -14.144 -3.407 1.00 67.50 84 PHE A C 1
ATOM 668 O O . PHE A 1 84 ? 12.310 -15.061 -3.140 1.00 67.50 84 PHE A O 1
ATOM 675 N N . HIS A 1 85 ? 10.472 -14.348 -4.186 1.00 63.34 85 HIS A N 1
ATOM 676 C CA . HIS A 1 85 ? 10.240 -15.618 -4.878 1.00 63.34 85 HIS A CA 1
ATOM 677 C C . HIS A 1 85 ? 10.832 -15.610 -6.303 1.00 63.34 85 HIS A C 1
ATOM 679 O O . HIS A 1 85 ? 10.485 -14.760 -7.124 1.00 63.34 85 HIS A O 1
ATOM 685 N N . GLY A 1 86 ? 11.705 -16.591 -6.585 1.00 60.50 86 GLY A N 1
ATOM 686 C CA . GLY A 1 86 ? 12.350 -16.851 -7.884 1.00 60.50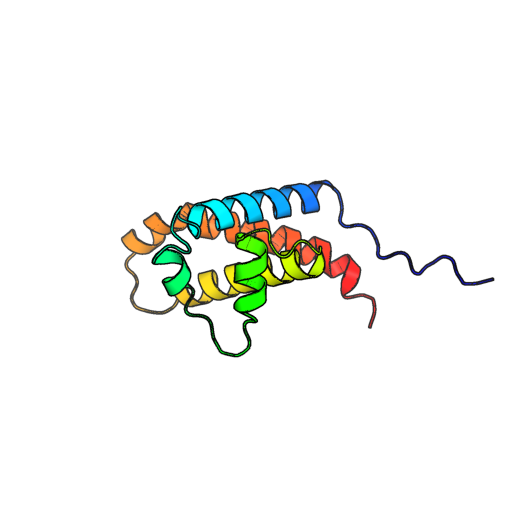 86 GLY A CA 1
ATOM 687 C C . GLY A 1 86 ? 13.836 -16.456 -7.970 1.00 60.50 86 GLY A C 1
ATOM 688 O O . GLY A 1 86 ? 14.354 -15.752 -7.107 1.00 60.50 86 GLY A O 1
ATOM 689 N N . LEU A 1 87 ? 14.513 -16.893 -9.044 1.00 52.81 87 LEU A N 1
ATOM 690 C CA . LEU A 1 87 ? 15.839 -16.417 -9.479 1.00 52.81 87 LEU A CA 1
ATOM 691 C C . LEU A 1 87 ? 15.727 -14.958 -9.957 1.00 52.81 87 LEU A C 1
ATOM 693 O O . LEU A 1 87 ? 15.712 -14.683 -11.155 1.00 52.81 87 LEU A O 1
ATOM 697 N N . LYS A 1 88 ? 15.570 -14.005 -9.035 1.00 63.50 88 LYS A N 1
ATOM 698 C CA . LYS A 1 88 ? 15.633 -12.582 -9.385 1.00 63.50 88 LYS A CA 1
ATOM 699 C C . LYS A 1 88 ? 17.080 -12.114 -9.361 1.00 63.50 88 LYS A C 1
ATOM 701 O O . LYS A 1 88 ? 17.807 -12.369 -8.406 1.00 63.50 88 LYS A O 1
ATOM 706 N N . THR A 1 89 ? 17.496 -11.434 -10.423 1.00 72.88 89 THR A N 1
ATOM 707 C CA . THR A 1 89 ? 18.833 -10.842 -10.514 1.00 72.88 89 THR A CA 1
ATOM 708 C C . THR A 1 89 ? 18.969 -9.677 -9.530 1.00 72.88 89 THR A C 1
ATOM 710 O O . THR A 1 89 ? 17.981 -9.054 -9.136 1.00 72.88 89 THR A O 1
ATOM 713 N N . ILE A 1 90 ? 20.206 -9.336 -9.163 1.00 75.25 90 ILE A N 1
ATOM 714 C CA . ILE A 1 90 ? 20.511 -8.163 -8.323 1.00 75.25 90 ILE A CA 1
ATOM 715 C C . ILE A 1 90 ? 19.944 -6.869 -8.944 1.00 75.25 90 ILE A C 1
ATOM 717 O O . ILE A 1 90 ? 19.435 -6.013 -8.226 1.00 75.25 90 ILE A O 1
ATOM 721 N N . ASP A 1 91 ? 19.929 -6.760 -10.277 1.00 77.25 91 ASP A N 1
ATOM 722 C CA . ASP A 1 91 ? 19.328 -5.626 -10.997 1.00 77.25 91 ASP A CA 1
ATOM 723 C C . ASP A 1 91 ? 17.824 -5.462 -10.707 1.00 77.25 91 ASP A C 1
ATOM 725 O O . ASP A 1 91 ? 17.336 -4.352 -10.485 1.00 77.25 91 ASP A O 1
ATOM 729 N N . MET A 1 92 ? 17.078 -6.570 -10.632 1.00 78.69 92 MET A N 1
ATOM 730 C CA . MET A 1 92 ? 15.659 -6.519 -10.274 1.00 78.69 92 MET A CA 1
ATOM 731 C C . MET A 1 92 ? 15.448 -6.055 -8.833 1.00 78.69 92 MET A C 1
ATOM 733 O O . MET A 1 92 ? 14.500 -5.315 -8.579 1.00 78.69 92 MET A O 1
ATOM 737 N N . LEU A 1 93 ? 16.313 -6.454 -7.897 1.00 80.50 93 LEU A N 1
ATOM 738 C CA . LEU A 1 93 ? 16.246 -5.989 -6.507 1.00 80.50 93 LEU A CA 1
ATOM 739 C C . LEU A 1 93 ? 16.564 -4.493 -6.395 1.00 80.50 93 LEU A C 1
ATOM 741 O O . LEU A 1 93 ? 15.848 -3.776 -5.694 1.00 80.50 93 LEU A O 1
ATOM 745 N N . ASN A 1 94 ? 17.550 -3.995 -7.146 1.00 84.06 94 ASN A N 1
ATOM 746 C CA . ASN A 1 94 ? 17.884 -2.567 -7.182 1.00 84.06 94 ASN A CA 1
ATOM 747 C C . ASN A 1 94 ? 16.689 -1.707 -7.624 1.00 84.06 94 ASN A C 1
ATOM 749 O O . ASN A 1 94 ? 16.427 -0.651 -7.052 1.00 84.06 94 ASN A O 1
ATOM 753 N N . LYS A 1 95 ? 15.881 -2.196 -8.572 1.00 85.12 95 LYS A N 1
ATOM 754 C CA . LYS A 1 95 ? 14.646 -1.523 -9.024 1.00 85.12 95 LYS A CA 1
ATOM 755 C C . LYS A 1 95 ? 13.503 -1.554 -7.999 1.00 85.12 95 LYS A C 1
ATOM 757 O O . LYS A 1 95 ? 12.428 -1.018 -8.265 1.00 85.12 95 LYS A O 1
ATOM 762 N N . GLN A 1 96 ? 13.693 -2.206 -6.853 1.00 89.31 96 GLN A N 1
ATOM 763 C CA . GLN A 1 96 ? 12.673 -2.405 -5.821 1.00 89.31 96 GLN A CA 1
ATOM 764 C C . GLN A 1 96 ? 13.053 -1.769 -4.479 1.00 89.31 96 GLN A C 1
ATOM 766 O O . GLN A 1 96 ? 12.274 -1.877 -3.535 1.00 89.31 96 GLN A O 1
ATOM 771 N N . VAL A 1 97 ? 14.189 -1.063 -4.395 1.00 91.12 97 VAL A N 1
ATOM 772 C CA . VAL A 1 97 ? 14.682 -0.423 -3.160 1.00 91.12 97 VAL A CA 1
ATOM 773 C C . VAL A 1 97 ? 13.613 0.457 -2.512 1.00 91.12 97 VAL A C 1
ATOM 775 O O . VAL A 1 97 ? 13.313 0.275 -1.338 1.00 91.12 97 VAL A O 1
ATOM 778 N N . GLN A 1 98 ? 12.960 1.336 -3.277 1.00 94.00 98 GLN A N 1
ATOM 779 C CA . GLN A 1 98 ? 11.916 2.217 -2.740 1.00 94.00 98 GLN A CA 1
ATOM 780 C C . GLN A 1 98 ? 10.694 1.445 -2.216 1.00 94.00 98 GLN A C 1
ATOM 782 O O . GLN A 1 98 ? 10.096 1.831 -1.211 1.00 94.00 98 GLN A O 1
ATOM 787 N N . ASN A 1 99 ? 10.335 0.331 -2.864 1.00 93.50 99 ASN A N 1
ATOM 788 C CA . ASN A 1 99 ? 9.236 -0.509 -2.396 1.00 93.50 99 ASN A CA 1
ATOM 789 C C . ASN A 1 99 ? 9.615 -1.217 -1.093 1.00 93.50 99 ASN A C 1
ATOM 791 O O . ASN A 1 99 ? 8.784 -1.318 -0.195 1.00 93.50 99 ASN A O 1
ATOM 795 N N . LEU A 1 100 ? 10.857 -1.697 -0.983 1.00 92.06 100 LEU A N 1
ATOM 796 C CA . LEU A 1 100 ? 11.346 -2.376 0.212 1.00 92.06 100 LEU A CA 1
ATOM 797 C C . LEU A 1 100 ? 11.487 -1.412 1.396 1.00 92.06 100 LEU A C 1
ATOM 799 O O . LEU A 1 100 ? 11.074 -1.762 2.501 1.00 92.06 100 LEU A O 1
ATOM 803 N N . ASP A 1 101 ? 12.004 -0.203 1.167 1.00 95.62 101 ASP A N 1
ATOM 804 C CA . ASP A 1 101 ? 12.087 0.852 2.184 1.00 95.62 101 ASP A CA 1
ATOM 805 C C . ASP A 1 101 ? 10.693 1.215 2.708 1.00 95.62 101 ASP A C 1
ATOM 807 O O . ASP A 1 101 ? 10.416 1.100 3.906 1.00 95.62 101 ASP A O 1
ATOM 811 N N . THR A 1 102 ? 9.769 1.530 1.795 1.00 97.19 102 THR A N 1
ATOM 812 C CA . THR A 1 102 ? 8.393 1.882 2.163 1.00 97.19 102 THR A CA 1
ATOM 813 C C . THR A 1 102 ? 7.700 0.735 2.891 1.00 97.19 102 THR A C 1
ATOM 815 O O . THR A 1 102 ? 7.071 0.952 3.924 1.00 97.19 102 THR A O 1
ATOM 818 N N . ALA A 1 103 ? 7.844 -0.504 2.413 1.00 95.44 103 ALA A N 1
ATOM 819 C CA . ALA A 1 103 ? 7.251 -1.667 3.066 1.00 95.44 103 ALA A CA 1
ATOM 820 C C . ALA A 1 103 ? 7.825 -1.912 4.469 1.00 95.44 103 ALA A C 1
ATOM 822 O O . ALA A 1 103 ? 7.077 -2.269 5.376 1.00 95.44 103 ALA A O 1
ATOM 823 N N . SER A 1 104 ? 9.124 -1.679 4.670 1.00 95.62 104 SER A N 1
ATOM 824 C CA . SER A 1 104 ? 9.782 -1.837 5.972 1.00 95.62 104 SER A CA 1
ATOM 825 C C . SER A 1 104 ? 9.318 -0.777 6.971 1.00 95.62 104 SER A C 1
ATOM 827 O O . SER A 1 104 ? 8.964 -1.106 8.107 1.00 95.62 104 SER A O 1
ATOM 829 N N . ARG A 1 105 ? 9.244 0.490 6.540 1.00 96.69 105 ARG A N 1
ATOM 830 C CA . ARG A 1 105 ? 8.688 1.593 7.341 1.00 96.69 105 ARG A CA 1
ATOM 831 C C . ARG A 1 105 ? 7.227 1.332 7.701 1.00 96.69 105 ARG A C 1
ATOM 833 O O . ARG A 1 105 ? 6.856 1.451 8.870 1.00 96.69 105 ARG A O 1
ATOM 840 N N . CYS A 1 106 ? 6.438 0.907 6.714 1.00 96.00 106 CYS A N 1
ATOM 841 C CA . CYS A 1 106 ? 5.034 0.553 6.875 1.00 96.00 106 CYS A CA 1
ATOM 842 C C . CYS A 1 106 ? 4.856 -0.568 7.902 1.00 96.00 106 CYS A C 1
ATOM 844 O O . CYS A 1 106 ? 4.107 -0.404 8.859 1.00 96.00 106 CYS A O 1
ATOM 846 N N . LEU A 1 107 ? 5.602 -1.670 7.766 1.00 94.38 107 LEU A N 1
ATOM 847 C CA . LEU A 1 107 ? 5.545 -2.796 8.697 1.00 94.38 107 LEU A CA 1
ATOM 848 C C . LEU A 1 107 ? 5.916 -2.382 10.123 1.00 94.38 107 LEU A C 1
ATOM 850 O O . LEU A 1 107 ? 5.240 -2.774 11.068 1.00 94.38 107 LEU A O 1
ATOM 854 N N . GLY A 1 108 ? 6.965 -1.572 10.289 1.00 93.56 108 GLY A N 1
ATOM 855 C CA . GLY A 1 108 ? 7.361 -1.068 11.602 1.00 93.56 108 GLY A CA 1
ATOM 856 C C . GLY A 1 108 ? 6.256 -0.241 12.264 1.00 93.56 108 GLY A C 1
ATOM 857 O O . GLY A 1 108 ? 5.971 -0.434 13.447 1.00 93.56 108 GLY A O 1
ATOM 858 N N . ALA A 1 109 ? 5.619 0.654 11.505 1.00 92.69 109 ALA A N 1
ATOM 859 C CA . ALA A 1 109 ? 4.502 1.456 11.996 1.00 92.69 109 ALA A CA 1
ATOM 860 C C . ALA A 1 109 ? 3.264 0.594 12.290 1.00 92.69 109 ALA A C 1
ATOM 862 O O . ALA A 1 109 ? 2.665 0.758 13.350 1.00 92.69 109 ALA A O 1
ATOM 863 N N . LEU A 1 110 ? 2.940 -0.371 11.419 1.00 90.88 110 LEU A N 1
ATOM 864 C CA . LEU A 1 110 ? 1.861 -1.342 11.623 1.00 90.88 110 LEU A CA 1
ATOM 865 C C . LEU A 1 110 ? 2.069 -2.122 12.917 1.00 90.88 110 LEU A C 1
ATOM 867 O O . LEU A 1 110 ? 1.182 -2.122 13.753 1.00 90.88 110 LEU A O 1
ATOM 871 N N . VAL A 1 111 ? 3.245 -2.718 13.131 1.00 88.62 111 VAL A N 1
ATOM 872 C CA . VAL A 1 111 ? 3.532 -3.499 14.346 1.00 88.62 111 VAL A CA 1
ATOM 873 C C . VAL A 1 111 ? 3.392 -2.646 15.604 1.00 88.62 111 VAL A C 1
ATOM 875 O O . VAL A 1 111 ? 2.869 -3.130 16.602 1.00 88.62 111 VAL A O 1
ATOM 878 N N . ARG A 1 112 ? 3.829 -1.381 15.580 1.00 86.81 112 ARG A N 1
ATOM 879 C CA . ARG A 1 112 ? 3.668 -0.462 16.719 1.00 86.81 112 ARG A CA 1
ATOM 880 C C . ARG A 1 112 ? 2.210 -0.070 16.948 1.00 86.81 112 ARG A C 1
ATOM 882 O O . ARG A 1 112 ? 1.777 -0.057 18.094 1.00 86.81 112 ARG A O 1
ATOM 889 N N . ALA A 1 113 ? 1.464 0.193 15.878 1.00 79.75 113 ALA A N 1
ATOM 890 C CA . ALA A 1 113 ? 0.037 0.492 15.931 1.00 79.75 113 ALA A CA 1
ATOM 891 C C . ALA A 1 113 ? -0.784 -0.710 16.428 1.00 79.75 113 ALA A C 1
ATOM 893 O O . ALA A 1 113 ? -1.651 -0.557 17.280 1.00 79.75 113 ALA A O 1
ATOM 894 N N . THR A 1 114 ? -0.475 -1.922 15.959 1.00 71.19 114 THR A N 1
ATOM 895 C CA . THR A 1 114 ? -1.198 -3.144 16.323 1.00 71.19 114 THR A CA 1
ATOM 896 C C . THR A 1 114 ? -0.739 -3.738 17.648 1.00 71.19 114 THR A C 1
ATOM 898 O O . THR A 1 114 ? -1.517 -4.458 18.259 1.00 71.19 114 THR A O 1
ATOM 901 N N . ARG A 1 115 ? 0.468 -3.446 18.163 1.00 63.06 115 ARG A N 1
ATOM 902 C CA . ARG A 1 115 ? 0.857 -3.841 19.538 1.00 63.06 115 ARG A CA 1
ATOM 903 C C . ARG A 1 115 ? -0.105 -3.261 20.575 1.00 63.06 115 ARG A C 1
ATOM 905 O O . ARG A 1 115 ? -0.399 -3.925 21.561 1.00 63.06 115 ARG A O 1
ATOM 912 N N . SER A 1 116 ? -0.628 -2.067 20.308 1.00 53.09 116 SER A N 1
ATOM 913 C CA . SER A 1 116 ? -1.677 -1.420 21.098 1.00 53.09 116 SER A CA 1
ATOM 914 C C . SER A 1 116 ? -3.042 -2.114 20.995 1.00 53.09 116 SER A C 1
ATOM 916 O O . SER A 1 116 ? -3.916 -1.836 21.808 1.00 53.09 116 SER A O 1
ATOM 918 N N . HIS A 1 117 ? -3.252 -2.995 20.010 1.00 51.53 117 HIS A N 1
ATOM 919 C CA . HIS A 1 117 ? -4.525 -3.689 19.752 1.00 51.53 117 HIS A CA 1
ATOM 920 C C . HIS A 1 117 ? -4.435 -5.223 19.911 1.00 51.53 117 HIS A C 1
ATOM 922 O O . HIS A 1 117 ? -5.459 -5.883 20.008 1.00 51.53 117 HIS A O 1
ATOM 928 N N . LEU A 1 118 ? -3.229 -5.803 19.988 1.00 41.66 118 LEU A N 1
ATOM 929 C CA . LEU A 1 118 ? -2.984 -7.242 20.184 1.00 41.66 118 LEU A CA 1
ATOM 930 C C . LEU A 1 118 ? -2.840 -7.655 21.662 1.00 41.66 118 LEU A C 1
ATOM 932 O O . LEU A 1 118 ? -2.801 -8.846 21.946 1.00 41.66 118 LEU A O 1
ATOM 936 N N . ILE A 1 119 ? -2.770 -6.706 22.607 1.00 43.16 119 ILE A N 1
ATOM 937 C CA . ILE A 1 119 ? -2.765 -6.981 24.066 1.00 43.16 119 ILE A CA 1
ATOM 938 C C . ILE A 1 119 ? -4.201 -7.106 24.628 1.00 43.16 119 ILE A C 1
ATOM 940 O O . ILE A 1 119 ? -4.418 -7.125 25.834 1.00 43.16 119 ILE A O 1
ATOM 944 N N . LEU A 1 120 ? -5.210 -7.216 23.765 1.00 38.19 120 LEU A N 1
ATOM 945 C CA . LEU A 1 120 ? -6.601 -7.402 24.171 1.00 38.19 120 LEU A CA 1
ATOM 946 C C . LEU A 1 120 ? -7.238 -8.514 23.337 1.00 38.19 120 LEU A C 1
ATOM 948 O O . LEU A 1 120 ? -7.981 -8.238 22.405 1.00 38.19 120 LEU A O 1
ATOM 952 N N . ASN A 1 121 ? -6.903 -9.758 23.673 1.00 37.03 121 ASN A N 1
ATOM 953 C CA . ASN A 1 121 ? -7.748 -10.940 23.497 1.00 37.03 121 ASN A CA 1
ATOM 954 C C . ASN A 1 121 ? -7.480 -11.880 24.671 1.00 37.03 121 ASN A C 1
ATOM 956 O O . ASN A 1 121 ? -6.285 -12.165 24.915 1.00 37.03 121 ASN A O 1
#

Foldseek 3Di:
DPPPPPDLPAQPPVLVVLLVVLLVVVLVQFDDPVAGDVVVVLLVDDPPLPVVLLRCSSVVVDDDPVSSLSNLVSSLVSCVVSQPPDPDDPVSVVVCVVVPVSSVSNVVSSCSSCVSVVVPD

Organism: NCBI:txid1134435

Solvent-accessible surface area (backbone atoms only — not comparable to full-atom values): 7141 Å² total; per-residue (Å²): 140,88,84,83,81,82,68,75,61,74,61,54,64,72,40,48,53,48,44,51,53,40,49,53,52,51,31,62,66,26,46,44,98,93,47,70,32,75,67,45,62,65,43,62,81,54,92,86,59,50,60,68,56,36,50,29,41,62,70,63,82,38,82,51,68,70,55,49,52,50,32,52,51,46,50,40,54,28,47,55,52,57,71,72,59,72,97,69,53,71,69,61,52,63,78,36,48,69,58,51,52,45,38,51,55,35,49,55,29,47,53,59,45,43,54,57,58,68,81,70,125

pLDDT: mean 84.24, std 17.94, range [34.06, 98.38]

Radius of gyration: 16.06 Å; Cα contacts (8 Å, |Δi|>4): 90; chains: 1; bounding box: 38×27×54 Å

Secondary structure (DSSP, 8-state):
---SS-S-PPPPHHHHHHHHHHHHHHHHHHEETTEE-HHHHTT---GGG-HHHHHHHHHTS---HHHHHHHHHHHHHHHHHHHHSS---HHHHHTTHHHHHHHHHHHHHHHHHHHHHHS--

=== Feature glossary ===
The record interleaves many kinds of information about one protein. Here is each kind framed as the question it answers.

Q: What are the backbone torsion angles?
A: φ (phi) and ψ (psi) are the two rotatable backbone dihedrals per residue: φ is the C(i-1)–N–Cα–C torsion, ψ is the N–Cα–C–N(i+1) torsion, both in degrees on (−180°, 180°]. α-helical residues cluster near (−60°, −45°); β-strand residues near (−120°, +130°). A Ramachandran plot is simply a scatter of (φ, ψ) for every residue.

Q: What is the amino-acid chain?
A: This is the polypeptide sequence — one letter per residue, N-terminus first. Length ranges from a few dozen residues for small domains to over a thousand for large multi-domain proteins.

Q: How mobile is each atom in the crystal?
A: For experimental (PDB) structures, the B-factor (temperature factor) quantifies the positional spread of each atom in the crystal — a combination of thermal vibration and static disorder — in units of Å². High B-factors mark flexible loops or poorly resolved regions; low B-factors mark the rigid, well-ordered core.

Q: Are the domains correctly placed relative to each other?
A: Predicted Aligned Error (PAE) is an AlphaFold confidence matrix: entry (i, j) is the expected error in the position of residue j, in ångströms, when the prediction is superimposed on the true structure at residue i. Low PAE within a block of residues means that block is internally rigid and well-predicted; high PAE between two blocks means their relative placement is uncertain even if each block individually is confident.

Q: How confident is the AlphaFold model at each residue?
A: pLDDT is the predicted lDDT-Cα score: AlphaFold's confidence that the local environment of each residue (all inter-atomic distances within 15 Å) is correctly placed. It is a per-residue number between 0 and 100, with higher meaning more reliable.

Q: What family and function is it annotated with?
A: Functional annotations link the protein to curated databases. InterPro entries identify conserved domains and families by matching the sequence against member-database signatures (Pfam, PROSITE, CDD, …). Gene Ontology (GO) terms describe molecular function, biological process, and cellular component in a controlled vocabulary. CATH places the structure in a hierarchical fold classification (Class/Architecture/Topology/Homologous-superfamily). The organism is the source species.

Q: How big and how compact is the whole molecule?
A: Three whole-structure scalars: the radius of gyration (RMS distance of Cα from centroid, in Å), the count of Cα–Cα contacts (pairs closer than 8 Å and separated by more than four residues in sequence — i.e. tertiary, not local, contacts), and the bounding-box dimensions. Together they distinguish compact globular folds from extended fibres or disordered chains.

Q: What known structures does this most resemble?
A: The Foldseek neighbor list gives the closest experimentally determined structures in the PDB, ranked by structural alignment. TM-score near 1 means near-identical fold; near 0.3 means only rough topology match. This is how one finds what a novel AlphaFold prediction most resembles in the solved-structure universe.

Q: Which residues are buried vs exposed?
A: SASA measures how much of the protein is reachable by solvent. It is computed by rolling a water-sized probe over the atomic surface and summing the exposed area (Å²). Per-residue SASA distinguishes core (buried, low SASA) from surface (exposed, high SASA) residues; total SASA is a whole-molecule size measure.

Q: Which residues are in helices, strands, or loops?
A: Eight-state secondary structure (DSSP): H is the canonical α-helix, G the tighter 3₁₀-helix, I the wider π-helix; E/B are β-structure, T and S are turns and bends, and '-' is everything else. DSSP derives these from the pattern of main-chain N–H···O=C hydrogen bonds, not from the sequence.

Q: Where is each backbone atom in 3D?
A: Structure coordinates are given as an mmCIF _atom_site loop: one row per atom with element, residue name, chain id, sequence number, and x/y/z position in Å. Only the four main-chain atoms per residue are included here; side chains are omitted to keep the record compact.

Q: What if only a Cα trace is available?
A: Three-state secondary structure (P-SEA) collapses the eight DSSP classes into helix (a), strand (b), and coil (c). P-SEA assigns these from Cα geometry alone — distances and angles — without requiring backbone oxygens, so it works on any Cα trace.

Q: What do the rendered images show?
A: The six renders are orthographic views along the three Cartesian 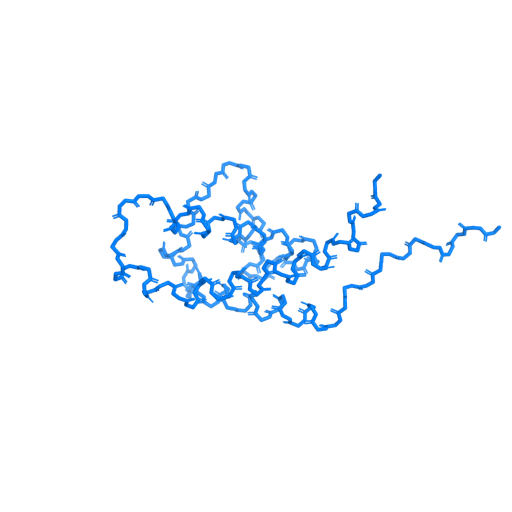axes in both directions. Representation (cartoon, sticks, or surface) and color scheme (sequence-rainbow or by-chain) vary across proteins so the training set covers all the common visualization conventions.

Q: What does the local fold look like, residue by residue?
A: Foldseek's 3Di representation compresses backbone geometry into a per-residue letter drawn from a learned twenty-state alphabet. It captures the tertiary interaction pattern around each residue — which residues are packed against it in space, regardless of where they are in sequence.

Q: What do the diagnostic plots show?
A: The contact map is a binary N×N matrix image: pixel (i, j) is dark where Cα_i and Cα_j are within 8 Å and |i−j|>4. Because the |i−j|>4 filter removes local helical contacts, off-diagonal stripes parallel to the main diagonal indicate parallel β-sheets; stripes perpendicular to it indicate antiparallel β-sheets. The Ramachandran plot scatters every residue's (φ, ψ) pair against the sterically allowed regions. The PAE heatmap renders the predicted-aligned-error matrix.